Protein AF-A0A2X3H2R5-F1 (afdb_monomer_lite)

InterPro domains:
  IPR036942 TonB-dependent receptor-like, beta-barrel domain superfamily [G3DSA:2.40.170.20] (2-165)

Sequence (174 aa):
MVTQYYKSQGDDDYGLWLGKNMSAVTSGGKAYTTDGLNSDRIPGTERHLISLQYSDADFFGQNLVSQVYYRDESLTFYPFPTLTKGQVSSFSSSQQDTDQYGAKLTLNSQPLAGWDLTWGLDADHETFNANQMFFDLPQSMASGGCTTNRSTQPAATRDTVFPMSRHSCSPATI

Structure (mmCIF, N/CA/C/O backbone):
data_AF-A0A2X3H2R5-F1
#
_entry.id   AF-A0A2X3H2R5-F1
#
loop_
_atom_site.group_PDB
_atom_site.id
_atom_site.type_symbol
_atom_site.label_atom_id
_atom_site.label_alt_id
_atom_site.label_comp_id
_atom_site.label_asym_id
_atom_site.label_entity_id
_atom_site.label_seq_id
_atom_site.pdbx_PDB_ins_code
_atom_site.Cartn_x
_atom_site.Cartn_y
_atom_site.Cartn_z
_atom_site.occupancy
_atom_site.B_iso_or_equiv
_atom_site.auth_seq_id
_atom_site.auth_comp_id
_atom_site.auth_asym_id
_atom_site.auth_atom_id
_atom_site.pdbx_PDB_model_num
ATOM 1 N N . MET A 1 1 ? -18.859 -6.464 8.815 1.00 71.50 1 MET A N 1
ATOM 2 C CA . MET A 1 1 ? -17.558 -6.934 8.290 1.00 71.50 1 MET A CA 1
ATOM 3 C C . MET A 1 1 ? -17.439 -6.476 6.849 1.00 71.50 1 MET A C 1
ATOM 5 O O . MET A 1 1 ? -18.410 -6.605 6.115 1.00 71.50 1 MET A O 1
ATOM 9 N N . VAL A 1 2 ? -16.295 -5.909 6.476 1.00 83.75 2 VAL A N 1
ATOM 10 C CA . VAL A 1 2 ? -15.977 -5.459 5.118 1.00 83.75 2 VAL A CA 1
ATOM 11 C C . VAL A 1 2 ? -14.682 -6.138 4.696 1.00 83.75 2 VAL A C 1
ATOM 13 O O . VAL A 1 2 ? -13.693 -6.090 5.423 1.00 83.75 2 VAL A O 1
ATOM 16 N N . THR A 1 3 ? -14.689 -6.737 3.514 1.00 69.31 3 THR A N 1
ATOM 17 C CA . THR A 1 3 ? -13.485 -7.240 2.855 1.00 69.31 3 THR A CA 1
ATOM 18 C C . THR A 1 3 ? -13.412 -6.585 1.490 1.00 69.31 3 THR A C 1
ATOM 20 O O . THR A 1 3 ? -14.411 -6.531 0.773 1.00 69.31 3 THR A O 1
ATOM 23 N N . GLN A 1 4 ? -12.246 -6.060 1.141 1.00 81.81 4 GLN A N 1
ATOM 24 C CA . GLN A 1 4 ? -11.989 -5.459 -0.154 1.00 81.81 4 GLN A CA 1
ATOM 25 C C . GLN A 1 4 ? -10.720 -6.061 -0.745 1.00 81.81 4 GLN A C 1
ATOM 27 O O . GLN A 1 4 ? -9.672 -6.082 -0.108 1.00 81.81 4 GLN A O 1
ATOM 32 N N . TYR A 1 5 ? -10.847 -6.489 -1.995 1.00 78.94 5 TYR A N 1
ATOM 33 C CA . TYR A 1 5 ? -9.740 -6.825 -2.871 1.00 78.94 5 TYR A CA 1
ATOM 34 C C . TYR A 1 5 ? -9.692 -5.776 -3.979 1.00 78.94 5 TYR A C 1
ATOM 36 O O . TYR A 1 5 ? -10.697 -5.544 -4.656 1.00 78.94 5 TYR A O 1
ATOM 44 N N . TYR A 1 6 ? -8.557 -5.107 -4.129 1.00 73.12 6 TYR A N 1
ATOM 45 C CA . TYR A 1 6 ? -8.325 -4.130 -5.180 1.00 73.12 6 TYR A CA 1
ATOM 46 C C . TYR A 1 6 ? -7.070 -4.519 -5.951 1.00 73.12 6 TYR A C 1
ATOM 48 O O . TYR A 1 6 ? -5.981 -4.586 -5.392 1.00 73.12 6 TYR A O 1
ATOM 56 N N . LYS A 1 7 ? -7.233 -4.751 -7.251 1.00 73.56 7 LYS A N 1
ATOM 57 C CA . LYS A 1 7 ? -6.146 -5.059 -8.172 1.00 73.56 7 LYS A CA 1
ATOM 58 C C . LYS A 1 7 ? -6.237 -4.099 -9.350 1.00 73.56 7 LYS A C 1
ATOM 60 O O . LYS A 1 7 ? -7.189 -4.146 -10.121 1.00 73.56 7 LYS A O 1
ATOM 65 N N . SER A 1 8 ? -5.254 -3.216 -9.453 1.00 66.06 8 SER A N 1
ATOM 66 C CA . SER A 1 8 ? -5.081 -2.267 -10.549 1.00 66.06 8 SER A CA 1
ATOM 67 C C . SER A 1 8 ? -3.727 -2.529 -11.184 1.00 66.06 8 SER A C 1
ATOM 69 O O . SER A 1 8 ? -2.735 -1.886 -10.849 1.00 66.06 8 SER A O 1
ATOM 71 N N . GLN A 1 9 ? -3.690 -3.515 -12.068 1.00 59.97 9 GLN A N 1
ATOM 72 C CA . GLN A 1 9 ? -2.515 -3.891 -12.849 1.00 59.97 9 GLN A CA 1
ATOM 73 C C . GLN A 1 9 ? -2.796 -3.466 -14.293 1.00 59.97 9 GLN A C 1
ATOM 75 O O . GLN A 1 9 ? -3.948 -3.539 -14.731 1.00 59.97 9 GLN A O 1
ATOM 80 N N . GLY A 1 10 ? -1.788 -2.948 -15.001 1.00 55.28 10 GLY A N 1
ATOM 81 C CA . GLY A 1 10 ? -1.906 -2.848 -16.457 1.00 55.28 10 GLY A CA 1
ATOM 82 C C . GLY A 1 10 ? -2.130 -4.256 -16.998 1.00 55.28 10 GLY A C 1
ATOM 83 O O . GLY A 1 10 ? -1.538 -5.184 -16.462 1.00 55.28 10 GLY A O 1
ATOM 84 N N . ASP A 1 11 ? -3.017 -4.419 -17.977 1.00 56.53 11 ASP A N 1
ATOM 85 C CA . ASP A 1 11 ? -3.211 -5.708 -18.642 1.00 56.53 11 ASP A CA 1
ATOM 86 C C . ASP A 1 11 ? -1.824 -6.226 -19.065 1.00 56.53 11 ASP A C 1
ATOM 88 O O . ASP A 1 11 ? -1.074 -5.471 -19.693 1.00 56.53 11 ASP A O 1
ATOM 92 N N . ASP A 1 12 ? -1.443 -7.432 -18.619 1.00 54.06 12 ASP A N 1
ATOM 93 C CA . ASP A 1 12 ? -0.072 -7.984 -18.707 1.00 54.06 12 ASP A CA 1
ATOM 94 C C . ASP A 1 12 ? 0.448 -8.007 -20.160 1.00 54.06 12 ASP A C 1
ATOM 96 O O . ASP A 1 12 ? 1.643 -8.141 -20.413 1.00 54.06 12 ASP A O 1
ATOM 100 N N . ASP A 1 13 ? -0.463 -7.808 -21.109 1.00 58.19 13 ASP A N 1
ATOM 101 C CA . ASP A 1 13 ? -0.242 -7.713 -22.536 1.00 58.19 13 ASP A CA 1
ATOM 102 C C . ASP A 1 13 ? 0.300 -6.352 -23.005 1.00 58.19 13 ASP A C 1
ATOM 104 O O . ASP A 1 13 ? 0.871 -6.306 -24.089 1.00 58.19 13 ASP A O 1
ATOM 108 N N . TYR A 1 14 ? 0.200 -5.250 -22.245 1.00 62.09 14 TYR A N 1
ATOM 109 C CA . TYR A 1 14 ? 0.520 -3.895 -22.735 1.00 62.09 14 TYR A CA 1
ATOM 110 C C . TYR A 1 14 ? 1.671 -3.209 -21.978 1.00 62.09 14 TYR A C 1
ATOM 112 O O . TYR A 1 14 ? 1.582 -2.844 -20.804 1.00 62.09 14 TYR A O 1
ATOM 120 N N . GLY A 1 15 ? 2.761 -2.952 -22.703 1.00 63.16 15 GLY A N 1
ATOM 121 C CA . GLY A 1 15 ? 3.999 -2.346 -22.215 1.00 63.16 15 GLY A CA 1
ATOM 122 C C . GLY A 1 15 ? 4.237 -0.933 -22.743 1.00 63.16 15 GLY A C 1
ATOM 123 O O . GLY A 1 15 ? 3.921 -0.629 -23.892 1.00 63.16 15 GLY A O 1
ATOM 124 N N . LEU A 1 16 ? 4.863 -0.057 -21.953 1.00 71.75 16 LEU A N 1
ATOM 125 C CA . LEU A 1 16 ? 5.391 1.214 -22.460 1.00 71.75 16 LEU A CA 1
ATOM 126 C C . LEU A 1 16 ? 6.663 0.966 -23.285 1.00 71.75 16 LEU A C 1
ATOM 128 O O . LEU A 1 16 ? 7.716 0.647 -22.733 1.00 71.75 16 LEU A O 1
ATOM 132 N N . TRP A 1 17 ? 6.590 1.173 -24.599 1.00 73.44 17 TRP A N 1
ATOM 133 C CA . TRP A 1 17 ? 7.750 1.112 -25.485 1.00 73.44 17 TRP A CA 1
ATOM 134 C C . TRP A 1 17 ? 8.451 2.467 -25.541 1.00 73.44 17 TRP A C 1
ATOM 136 O O . TRP A 1 17 ? 7.869 3.473 -25.949 1.00 73.44 17 TRP A O 1
ATOM 146 N N . LEU A 1 18 ? 9.728 2.497 -25.161 1.00 74.06 18 LEU A N 1
ATOM 147 C CA . LEU A 1 18 ? 10.565 3.706 -25.103 1.00 74.06 18 LEU A CA 1
ATOM 148 C C . LEU A 1 18 ? 11.470 3.875 -26.332 1.00 74.06 18 LEU A C 1
ATOM 150 O O . LEU A 1 18 ? 12.356 4.735 -26.373 1.00 74.06 18 LEU A O 1
ATOM 154 N N . GLY A 1 19 ? 11.267 3.056 -27.356 1.00 67.25 19 GLY A N 1
ATOM 155 C CA . GLY A 1 19 ? 12.103 3.055 -28.542 1.00 67.25 19 GLY A CA 1
ATOM 156 C C . GLY A 1 19 ? 13.350 2.200 -28.418 1.00 67.25 19 GLY A C 1
ATOM 157 O O . GLY A 1 19 ? 13.885 1.992 -27.331 1.00 67.25 19 GLY A O 1
ATOM 158 N N . LYS A 1 20 ? 13.850 1.725 -29.562 1.00 72.31 20 LYS A N 1
ATOM 159 C CA . LYS A 1 20 ? 15.131 1.011 -29.628 1.00 72.31 20 LYS A CA 1
ATOM 160 C C . LYS A 1 20 ? 16.229 1.874 -29.000 1.00 72.31 20 LYS A C 1
ATOM 162 O O . LYS A 1 20 ? 16.311 3.068 -29.289 1.00 72.31 20 LYS A O 1
ATOM 167 N N . ASN A 1 21 ? 17.049 1.280 -28.135 1.00 71.06 21 ASN A N 1
ATOM 168 C CA . ASN A 1 21 ? 18.058 1.985 -27.333 1.00 71.06 21 ASN A CA 1
ATOM 169 C C . ASN A 1 21 ? 17.484 3.119 -26.461 1.00 71.06 21 ASN A C 1
ATOM 171 O O . ASN A 1 21 ? 18.186 4.085 -26.165 1.00 71.06 21 ASN A O 1
ATOM 175 N N . MET A 1 22 ? 16.210 3.020 -26.064 1.00 74.19 22 MET A N 1
ATOM 176 C CA . MET A 1 22 ? 15.516 4.015 -25.238 1.00 74.19 22 MET A CA 1
ATOM 177 C C . MET A 1 22 ? 15.502 5.413 -25.881 1.00 74.19 22 MET A C 1
ATOM 179 O O . MET A 1 22 ? 15.598 6.432 -25.196 1.00 74.19 22 MET A O 1
ATOM 183 N N . SER A 1 23 ? 15.408 5.472 -27.214 1.00 74.19 23 SER A N 1
ATOM 184 C CA . SER A 1 23 ? 15.462 6.722 -27.988 1.00 74.19 23 SER A CA 1
ATOM 185 C C . SER A 1 23 ? 14.462 7.793 -27.529 1.00 74.19 23 SER A C 1
ATOM 187 O O . SER A 1 23 ? 14.720 8.982 -27.712 1.00 74.19 23 SER A O 1
ATOM 189 N N . ALA A 1 24 ? 13.346 7.405 -26.898 1.00 72.81 24 ALA A N 1
ATOM 190 C CA . ALA A 1 24 ? 12.355 8.338 -26.366 1.00 72.81 24 ALA A CA 1
ATOM 191 C C . ALA A 1 24 ? 12.878 9.198 -25.208 1.00 72.81 24 ALA A C 1
ATOM 193 O O . ALA A 1 24 ? 12.416 10.320 -25.029 1.00 72.81 24 ALA A O 1
ATOM 194 N N . VAL A 1 25 ? 13.868 8.711 -24.456 1.00 71.62 25 VAL A N 1
ATOM 195 C CA . VAL A 1 25 ? 14.469 9.441 -23.327 1.00 71.62 25 VAL A CA 1
ATOM 196 C C . VAL A 1 25 ? 15.885 9.951 -23.617 1.00 71.62 25 VAL A C 1
ATOM 198 O O . VAL A 1 25 ? 16.404 10.754 -22.848 1.00 71.62 25 VAL A O 1
ATOM 201 N N . THR A 1 26 ? 16.517 9.512 -24.712 1.00 73.06 26 THR A N 1
ATOM 202 C CA . THR A 1 26 ? 17.899 9.892 -25.069 1.00 73.06 26 THR A CA 1
ATOM 203 C C . THR A 1 26 ? 18.022 10.757 -26.323 1.00 73.06 26 THR A C 1
ATOM 205 O O . THR A 1 26 ? 18.976 11.524 -26.428 1.00 73.06 26 THR A O 1
ATOM 208 N N . SER A 1 27 ? 17.098 10.660 -27.286 1.00 70.69 27 SER A N 1
ATOM 209 C CA . SER A 1 27 ? 17.273 11.286 -28.607 1.00 70.69 27 SER A CA 1
ATOM 210 C C . SER A 1 27 ? 15.969 11.749 -29.274 1.00 70.69 27 SER A C 1
ATOM 212 O O . SER A 1 27 ? 15.903 11.827 -30.500 1.00 70.69 27 SER A O 1
ATOM 214 N N . GLY A 1 28 ? 14.920 12.035 -28.494 1.00 68.06 28 GLY A N 1
ATOM 215 C CA . GLY A 1 28 ? 13.657 12.596 -29.002 1.00 68.06 28 GLY A CA 1
ATOM 216 C C . GLY A 1 28 ? 12.747 11.610 -29.749 1.00 68.06 28 GLY A C 1
ATOM 217 O O . GLY A 1 28 ? 11.886 12.034 -30.520 1.00 68.06 28 GLY A O 1
ATOM 218 N N . GLY A 1 29 ? 12.931 10.302 -29.549 1.00 70.62 29 GLY A N 1
ATOM 219 C CA . GLY A 1 29 ? 12.005 9.274 -30.031 1.00 70.62 29 GLY A CA 1
ATOM 220 C C . GLY A 1 29 ? 10.612 9.391 -29.395 1.00 70.62 29 GLY A C 1
ATOM 221 O O . GLY A 1 29 ? 10.412 10.103 -28.413 1.00 70.62 29 GLY A O 1
ATOM 222 N N . LYS A 1 30 ? 9.622 8.683 -29.945 1.00 71.94 30 LYS A N 1
ATOM 223 C CA . LYS A 1 30 ? 8.264 8.654 -29.380 1.00 71.94 30 LYS A CA 1
ATOM 224 C C . LYS A 1 30 ? 8.094 7.442 -28.471 1.00 71.94 30 LYS A C 1
ATOM 226 O O . LYS A 1 30 ? 8.400 6.330 -28.893 1.00 71.94 30 LYS A O 1
ATOM 231 N N . ALA A 1 31 ? 7.580 7.672 -27.266 1.00 72.81 31 ALA A N 1
ATOM 232 C CA . ALA A 1 31 ? 7.088 6.611 -26.398 1.00 72.81 31 ALA A CA 1
ATOM 233 C C . ALA A 1 31 ? 5.615 6.328 -26.713 1.00 72.81 31 ALA A C 1
ATOM 235 O O . ALA A 1 31 ? 4.842 7.263 -26.932 1.00 72.81 31 ALA A O 1
ATOM 236 N N . TYR A 1 32 ? 5.232 5.057 -26.749 1.00 71.69 32 TYR A N 1
ATOM 237 C CA . TYR A 1 32 ? 3.840 4.640 -26.917 1.00 71.69 32 TYR A CA 1
ATOM 238 C C . TYR A 1 32 ? 3.611 3.280 -26.264 1.00 71.69 32 TYR A C 1
ATOM 240 O O . TYR A 1 32 ? 4.544 2.501 -26.081 1.00 71.69 32 TYR A O 1
ATOM 248 N N . THR A 1 33 ? 2.365 3.007 -25.894 1.00 68.12 33 THR A N 1
ATOM 249 C CA . THR A 1 33 ? 1.959 1.699 -25.381 1.00 68.12 33 THR A CA 1
ATOM 250 C C . THR A 1 33 ? 1.908 0.703 -26.535 1.00 68.12 33 THR A C 1
ATOM 252 O O . THR A 1 33 ? 1.340 1.013 -27.582 1.00 68.12 33 THR A O 1
ATOM 255 N N . THR A 1 34 ? 2.511 -0.467 -26.357 1.00 67.75 34 THR A N 1
ATOM 256 C CA . THR A 1 34 ? 2.501 -1.561 -27.331 1.00 67.75 34 THR A CA 1
ATOM 257 C C . THR A 1 34 ? 2.169 -2.873 -26.647 1.00 67.75 34 THR A C 1
ATOM 259 O O . THR A 1 34 ? 2.529 -3.087 -25.491 1.00 67.75 34 THR A O 1
ATOM 262 N N . ASP A 1 35 ? 1.545 -3.763 -27.400 1.00 64.31 35 ASP A N 1
ATOM 263 C CA . ASP A 1 35 ? 1.278 -5.136 -27.002 1.00 64.31 35 ASP A CA 1
ATOM 264 C C . ASP A 1 35 ? 2.614 -5.910 -26.880 1.00 64.31 35 ASP A C 1
ATOM 266 O O . ASP A 1 35 ? 3.577 -5.614 -27.599 1.00 64.31 35 ASP A O 1
ATOM 270 N N . GLY A 1 36 ? 2.682 -6.908 -25.995 1.00 60.06 36 GLY A N 1
ATOM 271 C CA . GLY A 1 36 ? 3.829 -7.801 -25.798 1.00 60.06 36 GLY A CA 1
ATOM 272 C C . GLY A 1 36 ? 4.773 -7.440 -24.646 1.00 60.06 36 GLY A C 1
ATOM 273 O O . GLY A 1 36 ? 5.984 -7.646 -24.777 1.00 60.06 36 GLY A O 1
ATOM 274 N N . LEU A 1 37 ? 4.267 -6.905 -23.528 1.00 63.09 37 LEU A N 1
ATOM 275 C CA . LEU A 1 37 ? 5.079 -6.772 -22.313 1.00 63.09 37 LEU A CA 1
ATOM 276 C C . LEU A 1 37 ? 5.445 -8.165 -21.771 1.00 63.09 37 LEU A C 1
ATOM 278 O O . LEU A 1 37 ? 4.585 -8.983 -21.480 1.00 63.09 37 LEU A O 1
ATOM 282 N N . ASN A 1 38 ? 6.739 -8.435 -21.614 1.00 63.94 38 ASN A N 1
ATOM 283 C CA . ASN A 1 38 ? 7.242 -9.626 -20.936 1.00 63.94 38 ASN A CA 1
ATOM 284 C C . ASN A 1 38 ? 8.248 -9.181 -19.873 1.00 63.94 38 ASN A C 1
ATOM 286 O O . ASN A 1 38 ? 9.414 -8.905 -20.172 1.00 63.94 38 ASN A O 1
ATOM 290 N N . SER A 1 39 ? 7.763 -9.033 -18.642 1.00 61.34 39 SER A N 1
ATOM 291 C CA . SER A 1 39 ? 8.525 -8.478 -17.529 1.00 61.34 39 SER A CA 1
ATOM 292 C C . SER A 1 39 ? 8.432 -9.363 -16.296 1.00 61.34 39 SER A C 1
ATOM 294 O O . SER A 1 39 ? 7.335 -9.717 -15.873 1.00 61.34 39 SER A O 1
ATOM 296 N N . ASP A 1 40 ? 9.572 -9.592 -15.638 1.00 64.12 40 ASP A N 1
ATOM 297 C CA . ASP A 1 40 ? 9.633 -10.212 -14.304 1.00 64.12 40 ASP A CA 1
ATOM 298 C C . ASP A 1 40 ? 8.905 -9.388 -13.220 1.00 64.12 40 ASP A C 1
ATOM 300 O O . ASP A 1 40 ? 8.698 -9.858 -12.099 1.00 64.12 40 ASP A O 1
ATOM 304 N N . ARG A 1 41 ? 8.555 -8.130 -13.518 1.00 66.25 41 ARG A N 1
ATOM 305 C CA . ARG A 1 41 ? 7.852 -7.223 -12.609 1.00 66.25 41 ARG A CA 1
ATOM 306 C C . ARG A 1 41 ? 6.834 -6.382 -13.375 1.00 66.25 41 ARG A C 1
ATOM 308 O O . ARG A 1 41 ? 7.205 -5.489 -14.143 1.00 66.25 41 ARG A O 1
ATOM 315 N N . ILE A 1 42 ? 5.557 -6.668 -13.140 1.00 72.06 42 ILE A N 1
ATOM 316 C CA . ILE A 1 42 ? 4.441 -5.998 -13.805 1.00 72.06 42 ILE A CA 1
ATOM 317 C C . ILE A 1 42 ? 3.991 -4.794 -12.967 1.0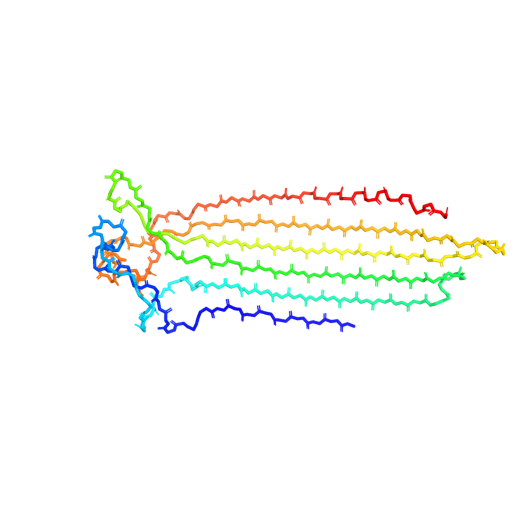0 72.06 42 ILE A C 1
ATOM 319 O O . ILE A 1 42 ? 3.722 -4.945 -11.774 1.00 72.06 42 ILE A O 1
ATOM 323 N N . PRO A 1 43 ? 3.933 -3.587 -13.551 1.00 72.50 43 PRO A N 1
ATOM 324 C CA . PRO A 1 43 ? 3.499 -2.391 -12.842 1.00 72.50 43 PRO A CA 1
ATOM 325 C C . PRO A 1 43 ? 2.027 -2.465 -12.443 1.00 72.50 43 PRO A C 1
ATOM 327 O O . PRO A 1 43 ? 1.158 -2.811 -13.244 1.00 72.50 43 PRO A O 1
ATOM 330 N N . GLY A 1 44 ? 1.735 -2.076 -11.209 1.00 77.62 44 GLY A N 1
ATOM 331 C CA . GLY A 1 44 ? 0.382 -2.121 -10.687 1.00 77.62 44 GLY A CA 1
ATOM 332 C C . GLY A 1 44 ? 0.315 -1.930 -9.183 1.00 77.62 44 GLY A C 1
ATOM 333 O O . GLY A 1 44 ? 1.327 -1.949 -8.482 1.00 77.62 44 GLY A O 1
ATOM 334 N N . THR A 1 45 ? -0.904 -1.746 -8.701 1.00 81.88 45 THR A N 1
ATOM 335 C CA . THR A 1 45 ? -1.236 -1.707 -7.281 1.00 81.88 45 THR A CA 1
ATOM 336 C C . THR A 1 45 ? -2.110 -2.903 -6.959 1.00 81.88 45 THR A C 1
ATOM 338 O O . THR A 1 45 ? -3.155 -3.102 -7.584 1.00 81.88 45 THR A O 1
ATOM 341 N N . GLU A 1 46 ? -1.710 -3.676 -5.966 1.00 83.81 46 GLU A N 1
ATOM 342 C CA . GLU A 1 46 ? -2.541 -4.704 -5.360 1.00 83.81 46 GLU A CA 1
ATOM 343 C C . GLU A 1 46 ? -2.751 -4.355 -3.895 1.00 83.81 46 GLU A C 1
ATOM 345 O O . GLU A 1 46 ? -1.811 -3.977 -3.206 1.00 83.81 46 GLU A O 1
ATOM 350 N N . ARG A 1 47 ? -3.998 -4.419 -3.438 1.00 88.31 47 ARG A N 1
ATOM 351 C CA . ARG A 1 47 ? -4.372 -4.056 -2.081 1.00 88.31 47 ARG A CA 1
ATOM 352 C C . ARG A 1 47 ? -5.444 -4.985 -1.556 1.00 88.31 47 ARG A C 1
ATOM 354 O O . ARG A 1 47 ? -6.509 -5.121 -2.167 1.00 88.31 47 ARG A O 1
ATOM 361 N N . HIS A 1 48 ? -5.207 -5.525 -0.373 1.00 87.50 48 HIS A N 1
ATOM 362 C CA . HIS A 1 48 ? -6.186 -6.292 0.375 1.00 87.50 48 HIS A CA 1
ATOM 363 C C . HIS A 1 48 ? -6.522 -5.532 1.653 1.00 87.50 48 HIS A C 1
ATOM 365 O O . HIS A 1 48 ? -5.656 -4.999 2.338 1.00 87.50 48 HIS A O 1
ATOM 371 N N . LEU A 1 49 ? -7.809 -5.425 1.960 1.00 88.88 49 LEU A N 1
ATOM 372 C CA . LEU A 1 49 ? -8.299 -4.755 3.158 1.00 88.88 49 LEU A CA 1
ATOM 373 C C . LEU A 1 49 ? -9.344 -5.639 3.822 1.00 88.88 49 LEU A C 1
ATOM 375 O O . LEU A 1 49 ? -10.348 -6.018 3.216 1.00 88.88 49 LEU A O 1
ATOM 379 N N . ILE A 1 50 ? -9.145 -5.897 5.105 1.00 89.94 50 ILE A N 1
ATOM 380 C CA . ILE A 1 50 ? -10.105 -6.565 5.972 1.00 89.94 50 ILE A CA 1
ATOM 381 C C . ILE A 1 50 ? -10.436 -5.595 7.096 1.00 89.94 50 ILE A C 1
ATOM 383 O O . ILE A 1 50 ? -9.552 -5.123 7.803 1.00 89.94 50 ILE A O 1
ATOM 387 N N . SER A 1 51 ? -11.719 -5.295 7.281 1.00 91.38 51 SER A N 1
ATOM 388 C CA . SER A 1 51 ? -12.188 -4.497 8.408 1.00 91.38 51 SER A CA 1
ATOM 389 C C . SER A 1 51 ? -13.369 -5.162 9.098 1.00 91.38 51 SER A C 1
ATOM 391 O O . SER A 1 51 ? -14.382 -5.523 8.489 1.00 91.38 51 SER A O 1
ATOM 393 N N . LEU A 1 52 ? -13.248 -5.292 10.411 1.00 93.06 52 LEU A N 1
ATOM 394 C CA . LEU A 1 52 ? -14.308 -5.754 11.284 1.00 93.06 52 LEU A CA 1
ATOM 395 C C . LEU A 1 52 ? -14.736 -4.590 12.169 1.00 93.06 52 LEU A C 1
ATOM 397 O O . LEU A 1 52 ? -13.907 -3.902 12.753 1.00 93.06 52 LEU A O 1
ATOM 401 N N . GLN A 1 53 ? -16.042 -4.375 12.248 1.00 93.75 53 GLN A N 1
ATOM 402 C CA . GLN A 1 53 ? -16.648 -3.384 13.122 1.00 93.75 53 GLN A CA 1
ATOM 403 C C . GLN A 1 53 ? -17.660 -4.098 14.004 1.00 93.75 53 GLN A C 1
ATOM 405 O O . GLN A 1 53 ? -18.413 -4.945 13.511 1.00 93.75 53 GLN A O 1
ATOM 410 N N . TYR A 1 54 ? -17.650 -3.756 15.282 1.00 92.00 54 TYR A N 1
ATOM 411 C CA . TYR A 1 54 ? -18.585 -4.222 16.287 1.00 92.00 54 TYR A CA 1
ATOM 412 C C . TYR A 1 54 ? -19.173 -3.009 17.001 1.00 92.00 54 TYR A C 1
ATOM 414 O O . TYR A 1 54 ? -18.474 -2.034 17.275 1.00 92.00 54 TYR A O 1
ATOM 422 N N . SER A 1 55 ? -20.464 -3.066 17.291 1.00 93.69 55 SER A N 1
ATOM 423 C CA . SER A 1 55 ? -21.157 -2.020 18.029 1.00 93.69 55 SER A CA 1
ATOM 424 C C . SER A 1 55 ? -22.102 -2.648 19.032 1.00 93.69 55 SER A C 1
ATOM 426 O O . SER A 1 55 ? -22.822 -3.586 18.689 1.00 93.69 55 SER A O 1
ATOM 428 N N . ASP A 1 56 ? -22.130 -2.088 20.229 1.00 93.12 56 ASP A N 1
ATOM 429 C CA . ASP A 1 56 ? -22.988 -2.508 21.324 1.00 93.12 56 ASP A CA 1
ATOM 430 C C . ASP A 1 56 ? -23.581 -1.265 21.985 1.00 93.12 56 ASP A C 1
ATOM 432 O O . ASP A 1 56 ? -22.850 -0.351 22.356 1.00 93.12 56 ASP A O 1
ATOM 436 N N . ALA A 1 57 ? -24.906 -1.203 22.073 1.00 91.75 57 ALA A N 1
ATOM 437 C CA . ALA A 1 57 ? -25.617 -0.037 22.591 1.00 91.75 57 ALA A CA 1
ATOM 438 C C . ALA A 1 57 ? -25.795 -0.060 24.122 1.00 91.75 57 ALA A C 1
ATOM 440 O O . ALA A 1 57 ? -26.277 0.914 24.690 1.00 91.75 57 ALA A O 1
ATOM 441 N N . ASP A 1 58 ? -25.441 -1.162 24.792 1.00 90.12 58 ASP A N 1
ATOM 442 C CA . ASP A 1 58 ? -25.571 -1.300 26.249 1.00 90.12 58 ASP A CA 1
ATOM 443 C C . ASP A 1 58 ? -24.336 -1.979 26.864 1.00 90.12 58 ASP A C 1
ATOM 445 O O . ASP A 1 58 ? -24.397 -2.841 27.746 1.00 90.12 58 ASP A O 1
ATOM 449 N N . PHE A 1 59 ? -23.160 -1.577 26.390 1.00 88.75 59 PHE A N 1
ATOM 450 C CA . PHE A 1 59 ? -21.891 -2.035 26.930 1.00 88.75 59 PHE A CA 1
ATOM 451 C C . PHE A 1 59 ? -21.609 -1.325 28.257 1.00 88.75 59 PHE A C 1
ATOM 453 O O . PHE A 1 59 ? -21.095 -0.207 28.290 1.00 88.75 59 PHE A O 1
ATOM 460 N N . PHE A 1 60 ? -21.967 -1.971 29.369 1.00 87.81 60 PHE A N 1
ATOM 461 C CA . PHE A 1 60 ? -21.865 -1.401 30.722 1.00 87.81 60 PHE A CA 1
ATOM 462 C C . PHE A 1 60 ? -22.602 -0.053 30.870 1.00 87.81 60 PHE A C 1
ATOM 464 O O . PHE A 1 60 ? -22.100 0.864 31.525 1.00 87.81 60 PHE A O 1
ATOM 471 N N . GLY A 1 61 ? -23.786 0.076 30.255 1.00 86.00 61 GLY A N 1
ATOM 472 C CA . GLY A 1 61 ? -24.574 1.315 30.259 1.00 86.00 61 GLY A CA 1
ATOM 473 C C . GLY A 1 61 ? -24.020 2.414 29.345 1.00 86.00 61 GLY A C 1
ATOM 474 O O . GLY A 1 61 ? -24.307 3.593 29.555 1.00 86.00 61 GLY A O 1
ATOM 475 N N . GLN A 1 62 ? -23.181 2.050 28.372 1.00 90.94 62 GLN A N 1
ATOM 476 C CA . GLN A 1 62 ? -22.563 2.950 27.398 1.00 90.94 62 GLN A CA 1
ATOM 477 C C . GLN A 1 62 ? -22.680 2.366 25.987 1.00 90.94 62 GLN A C 1
ATOM 479 O O . GLN A 1 62 ? -22.747 1.154 25.796 1.00 90.94 62 GLN A O 1
ATOM 484 N N . ASN A 1 63 ? -22.629 3.235 24.984 1.00 93.00 63 ASN A N 1
ATOM 485 C CA . ASN A 1 63 ? -22.539 2.845 23.586 1.00 93.00 63 ASN A CA 1
ATOM 486 C C . ASN A 1 63 ? -21.075 2.574 23.226 1.00 93.00 63 ASN A C 1
ATOM 488 O O . ASN A 1 63 ? -20.260 3.496 23.196 1.00 93.00 63 ASN A O 1
ATOM 492 N N . LEU A 1 64 ? -20.740 1.327 22.921 1.00 93.69 64 LEU A N 1
ATOM 493 C CA . LEU A 1 64 ? -19.439 0.911 22.415 1.00 93.69 64 LEU A CA 1
ATOM 494 C C . LEU A 1 64 ? -19.476 0.784 20.892 1.00 93.69 64 LEU A C 1
ATOM 496 O O . LEU A 1 64 ? -20.331 0.108 20.328 1.00 93.69 64 LEU A O 1
ATOM 500 N N . VAL A 1 65 ? -18.474 1.351 20.229 1.00 95.38 65 VAL A N 1
ATOM 501 C CA . VAL A 1 65 ? -18.129 1.061 18.837 1.00 95.38 65 VAL A CA 1
ATOM 502 C C . VAL A 1 65 ? -16.653 0.702 18.784 1.00 95.38 65 VAL A C 1
ATOM 504 O O . VAL A 1 65 ? -15.799 1.489 19.191 1.00 95.38 65 VAL A O 1
ATOM 507 N N . SER A 1 66 ? -16.333 -0.481 18.276 1.00 94.06 66 SER A N 1
ATOM 508 C CA . SER A 1 66 ? -14.961 -0.898 18.017 1.00 94.06 66 SER A CA 1
ATOM 509 C C . SER A 1 66 ? -14.774 -1.274 16.554 1.00 94.06 66 SER A C 1
ATOM 511 O O . SER A 1 66 ? -15.658 -1.823 15.895 1.00 94.06 66 SER A O 1
ATOM 513 N N . GLN A 1 67 ? -13.603 -0.950 16.028 1.00 94.19 67 GLN A N 1
ATOM 514 C CA . GLN A 1 67 ? -13.190 -1.271 14.678 1.00 94.19 67 GLN A CA 1
ATOM 515 C C . GLN A 1 67 ? -11.782 -1.832 14.729 1.00 94.19 67 GLN A C 1
ATOM 517 O O . GLN A 1 67 ? -10.896 -1.239 15.328 1.00 94.19 67 GLN A O 1
ATOM 522 N N . VAL A 1 68 ? -11.561 -2.940 14.042 1.00 93.94 68 VAL A N 1
ATOM 523 C CA . VAL A 1 68 ? -10.222 -3.425 13.729 1.00 93.94 68 VAL A CA 1
ATOM 524 C C . VAL A 1 68 ? -10.076 -3.500 12.221 1.00 93.94 68 VAL A C 1
ATOM 526 O O . VAL A 1 68 ? -11.045 -3.760 11.494 1.00 93.94 68 VAL A O 1
ATOM 529 N N . TYR A 1 69 ? -8.878 -3.221 11.732 1.00 92.69 69 TYR A N 1
ATOM 530 C CA . TYR A 1 69 ? -8.578 -3.297 10.316 1.00 92.69 69 TYR A CA 1
ATOM 531 C C . TYR A 1 69 ? -7.166 -3.821 10.082 1.00 92.69 69 TYR A C 1
ATOM 533 O O . TYR A 1 69 ? -6.253 -3.588 10.872 1.00 92.69 69 TYR A O 1
ATOM 541 N N . TYR A 1 70 ? -7.018 -4.533 8.974 1.00 91.56 70 TYR A N 1
ATOM 542 C CA . TYR A 1 70 ? -5.755 -4.974 8.409 1.00 91.56 70 TYR A CA 1
ATOM 543 C C . TYR A 1 70 ? -5.768 -4.624 6.925 1.00 91.56 70 TYR A C 1
ATOM 545 O O . TYR A 1 70 ? -6.768 -4.865 6.243 1.00 91.56 70 TYR A O 1
ATOM 553 N N . ARG A 1 71 ? -4.683 -4.031 6.444 1.00 91.81 71 ARG A N 1
ATOM 554 C CA . ARG A 1 71 ? -4.480 -3.651 5.055 1.00 91.81 71 ARG A CA 1
ATOM 555 C C . ARG A 1 71 ? -3.069 -4.027 4.644 1.00 91.81 71 ARG A C 1
ATOM 557 O O . ARG A 1 71 ? -2.124 -3.562 5.271 1.00 91.81 71 ARG A O 1
ATOM 564 N N . ASP A 1 72 ? -2.946 -4.760 3.557 1.00 91.12 72 ASP A N 1
ATOM 565 C CA . ASP A 1 72 ? -1.690 -4.912 2.835 1.00 91.12 72 ASP A CA 1
ATOM 566 C C . ASP A 1 72 ? -1.821 -4.246 1.462 1.00 91.12 72 ASP A C 1
ATOM 568 O O . ASP A 1 72 ? -2.896 -4.226 0.850 1.00 91.12 72 ASP A O 1
ATOM 572 N N . GLU A 1 73 ? -0.752 -3.594 1.022 1.00 86.81 73 GLU A N 1
ATOM 573 C CA . GLU A 1 73 ? -0.695 -2.907 -0.261 1.00 86.81 73 GLU A CA 1
ATOM 574 C C . GLU A 1 73 ? 0.688 -3.090 -0.888 1.00 86.81 73 GLU A C 1
ATOM 576 O O . GLU A 1 73 ? 1.694 -2.698 -0.301 1.00 86.81 73 GLU A O 1
ATOM 581 N N . SER A 1 74 ? 0.733 -3.652 -2.097 1.00 85.81 74 SER A N 1
ATOM 582 C CA . SER A 1 74 ? 1.931 -3.724 -2.931 1.00 85.81 74 SER A CA 1
ATOM 583 C C . SER A 1 74 ? 1.785 -2.785 -4.121 1.00 85.81 74 SER A C 1
ATOM 585 O O . SER A 1 74 ? 0.870 -2.909 -4.941 1.00 85.81 74 SER A O 1
ATOM 587 N N . LEU A 1 75 ? 2.704 -1.832 -4.223 1.00 83.69 75 LEU A N 1
ATOM 588 C CA . LEU A 1 75 ? 2.764 -0.834 -5.277 1.00 83.69 75 LEU A CA 1
ATOM 589 C C . LEU A 1 75 ? 4.032 -1.032 -6.103 1.00 83.69 75 LEU A C 1
ATOM 591 O O . LEU A 1 75 ? 5.141 -0.722 -5.670 1.00 83.69 75 LEU A O 1
ATOM 595 N N . THR A 1 76 ? 3.858 -1.508 -7.329 1.00 83.56 76 THR A N 1
ATOM 596 C CA . THR A 1 76 ? 4.938 -1.724 -8.288 1.00 83.56 76 THR A CA 1
ATOM 597 C C . THR A 1 76 ? 4.936 -0.627 -9.344 1.00 83.56 76 THR A C 1
ATOM 599 O O . THR A 1 76 ? 3.965 -0.452 -10.080 1.00 83.56 76 THR A O 1
ATOM 602 N N . PHE A 1 77 ? 6.043 0.105 -9.450 1.00 81.06 77 PHE A N 1
ATOM 603 C CA . PHE A 1 77 ? 6.195 1.196 -10.409 1.00 81.06 77 PHE A CA 1
ATOM 604 C C . PHE A 1 77 ? 6.642 0.698 -11.781 1.00 81.06 77 PHE A C 1
ATOM 606 O O . PHE A 1 77 ? 7.352 -0.303 -11.909 1.00 81.06 77 PHE A O 1
ATOM 613 N N . TYR A 1 78 ? 6.283 1.457 -12.816 1.00 77.38 78 TYR A N 1
ATOM 614 C CA . TYR A 1 78 ? 6.765 1.201 -14.169 1.00 77.38 78 TYR A CA 1
ATOM 615 C C . TYR A 1 78 ? 8.299 1.241 -14.218 1.00 77.38 78 TYR A C 1
ATOM 617 O O . TYR A 1 78 ? 8.893 2.157 -13.637 1.00 77.38 78 TYR A O 1
ATOM 625 N N . PRO A 1 79 ? 8.963 0.271 -14.874 1.00 79.50 79 PRO A N 1
ATOM 626 C CA . PRO A 1 79 ? 10.405 0.317 -15.025 1.00 79.50 79 PRO A CA 1
ATOM 627 C C . PRO A 1 79 ? 10.819 1.541 -15.844 1.00 79.50 79 PRO A C 1
ATOM 629 O O . PRO A 1 79 ? 10.207 1.863 -16.864 1.00 79.50 79 PRO A O 1
ATOM 632 N N . PHE A 1 80 ? 11.864 2.231 -15.390 1.00 77.50 80 PHE A N 1
ATOM 633 C CA . PHE A 1 80 ? 12.328 3.468 -16.007 1.00 77.50 80 PHE A CA 1
ATOM 634 C C . PHE A 1 80 ? 13.859 3.481 -16.161 1.00 77.50 80 PHE A C 1
ATOM 636 O O . PHE A 1 80 ? 14.574 2.948 -15.301 1.00 77.50 80 PHE A O 1
ATOM 643 N N . PRO A 1 81 ? 14.390 4.072 -17.250 1.00 79.19 81 PRO A N 1
ATOM 644 C CA . PRO A 1 81 ? 15.827 4.188 -17.452 1.00 79.19 81 PRO A CA 1
ATOM 645 C C . PRO A 1 81 ? 16.430 5.288 -16.573 1.00 79.19 81 PRO A C 1
ATOM 647 O O . PRO A 1 81 ? 15.938 6.415 -16.530 1.00 79.19 81 PRO A O 1
ATOM 650 N N . THR A 1 82 ? 17.556 4.990 -15.931 1.00 81.56 82 THR A N 1
ATOM 651 C CA . THR A 1 82 ? 18.396 6.009 -15.291 1.00 81.56 82 THR A CA 1
ATOM 652 C C . THR A 1 82 ? 19.375 6.564 -16.317 1.00 81.56 82 THR A C 1
ATOM 654 O O . THR A 1 82 ? 20.001 5.803 -17.056 1.00 81.56 82 THR A O 1
ATOM 657 N N . LEU A 1 83 ? 19.524 7.891 -16.361 1.00 80.12 83 LEU A N 1
ATOM 658 C CA . LEU A 1 83 ? 20.469 8.565 -17.246 1.00 80.12 83 LEU A CA 1
ATOM 659 C C . LEU A 1 83 ? 21.692 9.053 -16.466 1.00 80.12 83 LEU A C 1
ATOM 661 O O . LEU A 1 83 ? 21.581 9.706 -15.431 1.00 80.12 83 LEU A O 1
ATOM 665 N N . THR A 1 84 ? 22.882 8.799 -16.994 1.00 80.31 84 THR A N 1
ATOM 666 C CA . THR A 1 84 ? 24.137 9.376 -16.511 1.00 80.31 84 THR A CA 1
ATOM 667 C C . THR A 1 84 ? 24.832 10.048 -17.684 1.00 80.31 84 THR A C 1
ATOM 669 O O . THR A 1 84 ? 25.124 9.407 -18.688 1.00 80.31 84 THR A O 1
ATOM 672 N N . LYS A 1 85 ? 25.059 11.365 -17.585 1.00 83.31 85 LYS A N 1
ATOM 673 C CA . LYS A 1 85 ? 25.629 12.187 -18.673 1.00 83.31 85 LYS A CA 1
ATOM 674 C C . LYS A 1 85 ? 24.875 12.048 -20.013 1.00 83.31 85 LYS A C 1
ATOM 676 O O . LYS A 1 85 ? 25.487 12.063 -21.074 1.00 83.31 85 LYS A O 1
ATOM 681 N N . GLY A 1 86 ? 23.548 11.899 -19.962 1.00 74.88 86 GLY A N 1
ATOM 682 C CA . GLY A 1 86 ? 22.694 11.762 -21.151 1.00 74.88 86 GLY A CA 1
ATOM 683 C C . GLY A 1 86 ? 22.662 10.362 -21.778 1.00 74.88 86 GLY A C 1
ATOM 684 O O . GLY A 1 86 ? 22.016 10.180 -22.805 1.00 74.88 86 GLY A O 1
ATOM 685 N N . GLN A 1 87 ? 23.320 9.369 -21.172 1.00 77.00 87 GLN A N 1
ATOM 686 C CA . GLN A 1 87 ? 23.295 7.970 -21.610 1.00 77.00 87 GLN A CA 1
ATOM 687 C C . GLN A 1 87 ? 22.549 7.102 -20.599 1.00 77.00 87 GLN A C 1
ATOM 689 O O . GLN A 1 87 ? 22.632 7.352 -19.397 1.00 77.00 87 GLN A O 1
ATOM 694 N N . VAL A 1 88 ? 21.843 6.074 -21.073 1.00 79.75 88 VAL A N 1
ATOM 695 C CA . VAL A 1 88 ? 21.184 5.103 -20.190 1.00 79.75 88 VAL A CA 1
ATOM 696 C C . VAL A 1 88 ? 22.248 4.312 -19.435 1.00 79.75 88 VAL A C 1
ATOM 698 O O . VAL A 1 88 ? 23.059 3.624 -20.050 1.00 79.75 88 VAL A O 1
ATOM 701 N N . SER A 1 89 ? 22.251 4.423 -18.110 1.00 82.00 89 SER A N 1
ATOM 702 C CA . SER A 1 89 ? 23.192 3.729 -17.227 1.00 82.00 89 SER A CA 1
ATOM 703 C C . SER A 1 89 ? 22.573 2.525 -16.523 1.00 82.00 89 SER A C 1
ATOM 705 O O . SER A 1 89 ? 23.294 1.597 -16.164 1.00 82.00 89 SER A O 1
ATOM 707 N N . SER A 1 90 ? 21.251 2.500 -16.352 1.00 78.50 90 SER A N 1
ATOM 708 C CA . SER A 1 90 ? 20.521 1.341 -15.834 1.00 78.50 90 SER A CA 1
ATOM 709 C C . SER A 1 90 ? 19.049 1.384 -16.237 1.00 78.50 90 SER A C 1
ATOM 711 O O . SER A 1 90 ? 18.531 2.428 -16.636 1.00 78.50 90 SER A O 1
ATOM 713 N N . PHE A 1 91 ? 18.370 0.246 -16.117 1.00 79.69 91 PHE A N 1
ATOM 714 C CA . PHE A 1 91 ? 16.920 0.132 -16.242 1.00 79.69 91 PHE A CA 1
ATOM 715 C C . PHE A 1 91 ? 16.400 -0.552 -14.981 1.00 79.69 91 PHE A C 1
ATOM 717 O O . PHE A 1 91 ? 16.909 -1.610 -14.610 1.00 79.69 91 PHE A O 1
ATOM 724 N N . SER A 1 92 ? 15.456 0.064 -14.272 1.00 80.31 92 SER A N 1
ATOM 725 C CA . SER A 1 92 ? 15.017 -0.448 -12.969 1.00 80.31 92 SER A CA 1
ATOM 726 C C . SER A 1 92 ? 13.568 -0.117 -12.656 1.00 80.31 92 SER A C 1
ATOM 728 O O . SER A 1 92 ? 13.060 0.899 -13.120 1.00 80.31 92 SER A O 1
ATOM 730 N N . SER A 1 93 ? 12.936 -0.936 -11.819 1.00 82.31 93 SER A N 1
ATOM 731 C CA . SER A 1 93 ? 11.598 -0.703 -11.270 1.00 82.31 93 SER A CA 1
ATOM 732 C C . SER A 1 93 ? 11.642 -0.784 -9.747 1.00 82.31 93 SER A C 1
ATOM 734 O O . SER A 1 93 ? 12.259 -1.692 -9.180 1.00 82.31 93 SER A O 1
ATOM 736 N N . SER A 1 94 ? 10.957 0.149 -9.093 1.00 82.25 94 SER A N 1
ATOM 737 C CA . SER A 1 94 ? 10.772 0.143 -7.645 1.00 82.25 94 SER A CA 1
ATOM 738 C C . SER A 1 94 ? 9.462 -0.546 -7.270 1.00 82.25 94 SER A C 1
ATOM 740 O O . SER A 1 94 ? 8.461 -0.396 -7.968 1.00 82.25 94 SER A O 1
ATOM 742 N N . GLN A 1 95 ? 9.463 -1.264 -6.154 1.00 83.12 95 GLN A N 1
ATOM 743 C CA . GLN A 1 95 ? 8.269 -1.809 -5.513 1.00 83.12 95 GLN A CA 1
ATOM 744 C C . GLN A 1 95 ? 8.233 -1.336 -4.063 1.00 83.12 95 GLN A C 1
ATOM 746 O O . GLN A 1 95 ? 9.281 -1.247 -3.421 1.00 83.12 95 GLN A O 1
ATOM 751 N N . GLN A 1 96 ? 7.043 -0.993 -3.587 1.00 86.38 96 GLN A N 1
ATOM 752 C CA . GLN A 1 96 ? 6.783 -0.586 -2.214 1.00 86.38 96 GLN A CA 1
ATOM 753 C C . GLN A 1 96 ? 5.691 -1.483 -1.645 1.00 86.38 96 GLN A C 1
ATOM 755 O O . GLN A 1 96 ? 4.602 -1.536 -2.205 1.00 86.38 96 GLN A O 1
ATOM 760 N N . ASP A 1 97 ? 5.991 -2.155 -0.544 1.00 86.25 97 ASP A N 1
ATOM 761 C CA . ASP A 1 97 ? 5.069 -3.015 0.182 1.00 86.25 97 ASP A CA 1
ATOM 762 C C . ASP A 1 97 ? 4.763 -2.351 1.529 1.00 86.25 97 ASP A C 1
ATOM 764 O O . ASP A 1 97 ? 5.672 -1.990 2.283 1.00 86.25 97 ASP A O 1
ATOM 768 N N . THR A 1 98 ? 3.481 -2.114 1.795 1.00 88.00 98 THR A N 1
ATOM 769 C CA . THR A 1 98 ? 2.995 -1.455 3.011 1.00 88.00 98 THR A CA 1
ATOM 770 C C . THR A 1 98 ? 1.999 -2.355 3.720 1.00 88.00 98 THR A C 1
ATOM 772 O O . THR A 1 98 ? 0.917 -2.618 3.199 1.00 88.00 98 THR A O 1
ATOM 775 N N . ASP A 1 99 ? 2.342 -2.759 4.938 1.00 90.06 99 ASP A N 1
ATOM 776 C CA . ASP A 1 99 ? 1.469 -3.507 5.835 1.00 90.06 99 ASP A CA 1
ATOM 777 C C . ASP A 1 99 ? 0.984 -2.578 6.943 1.00 90.06 99 ASP A C 1
ATOM 779 O O . ASP A 1 99 ? 1.784 -2.022 7.696 1.00 90.06 99 ASP A O 1
ATOM 783 N N . GLN A 1 100 ? -0.330 -2.414 7.064 1.00 90.50 100 GLN A N 1
ATOM 784 C CA . GLN A 1 100 ? -0.953 -1.569 8.072 1.00 90.50 100 GLN A CA 1
ATOM 785 C C . GLN A 1 100 ? -2.017 -2.348 8.838 1.00 90.50 100 GLN A C 1
ATOM 787 O O . GLN A 1 100 ? -2.935 -2.922 8.255 1.00 90.50 100 GLN A O 1
ATOM 792 N N . TYR A 1 101 ? -1.959 -2.307 10.162 1.00 91.88 101 TYR A N 1
ATOM 793 C CA . TYR A 1 101 ? -3.044 -2.794 11.001 1.00 91.88 101 TYR A CA 1
ATOM 794 C C . TYR A 1 101 ? -3.334 -1.834 12.130 1.00 91.88 101 TYR A C 1
ATOM 796 O O . TYR A 1 101 ? -2.452 -1.143 12.633 1.00 91.88 101 TYR A O 1
ATOM 804 N N . GLY A 1 102 ? -4.589 -1.806 12.548 1.00 93.00 102 GLY A N 1
ATOM 805 C CA . GLY A 1 102 ? -4.985 -0.946 13.637 1.00 93.00 102 GLY A CA 1
ATOM 806 C C . GLY A 1 102 ? -6.310 -1.328 14.256 1.00 93.00 102 GLY A C 1
ATOM 807 O O . GLY A 1 102 ? -7.086 -2.131 13.729 1.00 93.00 102 GLY A O 1
ATOM 808 N N . ALA A 1 103 ? -6.543 -0.739 15.414 1.00 93.38 103 ALA A N 1
ATOM 809 C CA . ALA A 1 103 ? -7.732 -0.921 16.206 1.00 93.38 103 ALA A CA 1
ATOM 810 C C . ALA A 1 103 ? -8.162 0.421 16.785 1.00 93.38 103 ALA A C 1
ATOM 812 O O . ALA A 1 103 ? -7.380 1.116 17.428 1.00 93.38 103 ALA A O 1
ATOM 813 N N . LYS A 1 104 ? -9.441 0.729 16.608 1.00 95.00 104 LYS A N 1
ATOM 814 C CA . LYS A 1 104 ? -10.105 1.884 17.182 1.00 95.00 104 LYS A CA 1
ATOM 815 C C . LYS A 1 104 ? -11.225 1.423 18.096 1.00 95.00 104 LYS A C 1
ATOM 817 O O . LYS A 1 104 ? -12.003 0.538 17.752 1.00 95.00 104 LYS A O 1
ATOM 822 N N . LEU A 1 105 ? -11.333 2.057 19.250 1.00 94.19 105 LEU A N 1
ATOM 823 C CA . LEU A 1 105 ? -12.399 1.849 20.213 1.00 94.19 105 LEU A CA 1
ATOM 824 C C . LEU A 1 105 ? -12.965 3.204 20.617 1.00 94.19 105 LEU A C 1
ATOM 826 O O . LEU A 1 105 ? -12.227 4.152 20.868 1.00 94.19 105 LEU A O 1
ATOM 830 N N . THR A 1 106 ? -14.282 3.324 20.643 1.00 95.88 106 THR A N 1
ATOM 831 C CA . THR A 1 106 ? -14.995 4.545 21.008 1.00 95.88 106 THR A CA 1
ATOM 832 C C . THR A 1 106 ? -16.161 4.172 21.906 1.00 95.88 106 THR A C 1
ATOM 834 O O . THR A 1 106 ? -16.938 3.277 21.589 1.00 95.88 106 THR A O 1
ATOM 837 N N . LEU A 1 107 ? -16.260 4.856 23.034 1.00 93.06 107 LEU A N 1
ATOM 838 C CA . LEU A 1 107 ? -17.282 4.700 24.051 1.00 93.06 107 LEU A CA 1
ATOM 839 C C . LEU A 1 107 ? -18.002 6.028 24.206 1.00 93.06 107 LEU A C 1
ATOM 841 O O . LEU A 1 107 ? -17.372 7.067 24.389 1.00 93.06 107 LEU A O 1
ATOM 845 N N . ASN A 1 108 ? -19.321 5.991 24.126 1.00 92.38 108 ASN A N 1
ATOM 846 C CA . ASN A 1 108 ? -20.186 7.130 24.364 1.00 92.38 108 ASN A CA 1
ATOM 847 C C . ASN A 1 108 ? -21.070 6.825 25.576 1.00 92.38 108 ASN A C 1
ATOM 849 O O . ASN A 1 108 ? -21.712 5.782 25.652 1.00 92.38 108 ASN A O 1
ATOM 853 N N . SER A 1 109 ? -21.052 7.726 26.548 1.00 89.62 109 SER A N 1
ATOM 854 C CA . SER A 1 109 ? -21.640 7.530 27.867 1.00 89.62 109 SER A CA 1
ATOM 855 C C . SER A 1 109 ? -22.430 8.752 28.293 1.00 89.62 109 SER A C 1
ATOM 857 O O . SER A 1 109 ? -22.050 9.879 27.979 1.00 89.62 109 SER A O 1
ATOM 859 N N . GLN A 1 110 ? -23.495 8.523 29.057 1.00 87.38 110 GLN A N 1
ATOM 860 C CA . GLN A 1 110 ? -24.284 9.579 29.687 1.00 87.38 110 GLN A CA 1
ATOM 861 C C . GLN A 1 110 ? -24.200 9.442 31.211 1.00 87.38 110 GLN A C 1
ATOM 863 O O . GLN A 1 110 ? -25.110 8.899 31.837 1.00 87.38 110 GLN A O 1
ATOM 868 N N . PRO A 1 111 ? -23.086 9.871 31.836 1.00 80.31 111 PRO A N 1
ATOM 869 C CA . PRO A 1 111 ? -22.876 9.683 33.271 1.00 80.31 111 PRO A CA 1
ATOM 870 C C . PRO A 1 111 ? -23.855 10.490 34.139 1.00 80.31 111 PRO A C 1
ATOM 872 O O . PRO A 1 111 ? -24.122 10.111 35.278 1.00 80.31 111 PRO A O 1
ATOM 875 N N . LEU A 1 112 ? -24.381 11.605 33.624 1.00 84.81 112 LEU A N 1
ATOM 876 C CA . LEU A 1 112 ? -25.333 12.491 34.296 1.00 84.81 112 LEU A CA 1
ATOM 877 C C . LEU A 1 112 ? -26.369 12.989 33.283 1.00 84.81 112 LEU A C 1
ATOM 879 O O . LEU A 1 112 ? -26.064 13.151 32.102 1.00 84.81 112 LEU A O 1
ATOM 883 N N . ALA A 1 113 ? -27.583 13.293 33.748 1.00 81.94 113 ALA A N 1
ATOM 884 C CA . ALA A 1 113 ? -28.610 13.884 32.894 1.00 81.94 113 ALA A CA 1
ATOM 885 C C . ALA A 1 113 ? -28.114 15.219 32.305 1.00 81.94 113 ALA A C 1
ATOM 887 O O . ALA A 1 113 ? -27.765 16.139 33.047 1.00 81.94 113 ALA A O 1
ATOM 888 N N . GLY A 1 114 ? -28.077 15.305 30.974 1.00 86.81 114 GLY A N 1
ATOM 889 C CA . GLY A 1 114 ? -27.578 16.471 30.238 1.00 86.81 114 GLY A CA 1
ATOM 890 C C . GLY A 1 114 ? -26.073 16.472 29.943 1.00 86.81 114 GLY A C 1
ATOM 891 O O . GLY A 1 114 ? -25.584 17.472 29.428 1.00 86.81 114 GLY A O 1
ATOM 892 N N . TRP A 1 115 ? -25.346 15.389 30.248 1.00 88.56 115 TRP A N 1
ATOM 893 C CA . TRP A 1 115 ? -23.922 15.244 29.930 1.00 88.56 115 TRP A CA 1
ATOM 894 C C . TRP A 1 115 ? -23.678 14.057 28.999 1.00 88.56 115 TRP A C 1
ATOM 896 O O . TRP A 1 115 ? -23.900 12.916 29.393 1.00 88.56 115 TRP A O 1
ATOM 906 N N . ASP A 1 116 ? -23.142 14.330 27.810 1.00 90.00 116 ASP A N 1
ATOM 907 C CA . ASP A 1 116 ? -22.649 13.322 26.871 1.00 90.00 116 ASP A CA 1
ATOM 908 C C . ASP A 1 116 ? -21.117 13.299 26.899 1.00 90.00 116 ASP A C 1
ATOM 910 O O . ASP A 1 116 ? -20.455 14.281 26.560 1.00 90.00 116 ASP A O 1
ATOM 914 N N . LEU A 1 117 ? -20.536 12.169 27.295 1.00 90.94 117 LEU A N 1
ATOM 915 C CA . LEU A 1 117 ? -19.093 11.962 27.322 1.00 90.94 117 LEU A CA 1
ATOM 916 C C . LEU A 1 117 ? -18.712 10.874 26.321 1.00 90.94 117 LEU A C 1
ATOM 918 O O . LEU A 1 117 ? -19.076 9.710 26.490 1.00 90.94 117 LEU A O 1
ATOM 922 N N . THR A 1 118 ? -17.930 11.250 25.309 1.00 93.38 118 THR A N 1
ATOM 923 C CA . THR A 1 118 ? -17.350 10.312 24.341 1.00 93.38 118 THR A CA 1
ATOM 924 C C . THR A 1 118 ? -15.845 10.229 24.542 1.00 93.38 118 THR A C 1
ATOM 926 O O . THR A 1 118 ? -15.163 11.250 24.547 1.00 93.38 118 THR A O 1
ATOM 929 N N . TRP A 1 119 ? -15.320 9.021 24.691 1.00 91.44 119 TRP A N 1
ATOM 930 C CA . TRP A 1 119 ? -13.894 8.763 24.853 1.00 91.44 119 TRP A CA 1
ATOM 931 C C . TRP A 1 119 ? -13.496 7.505 24.089 1.00 91.44 119 TRP A C 1
ATOM 933 O O . TRP A 1 119 ? -14.337 6.702 23.700 1.00 91.44 119 TRP A O 1
ATOM 943 N N . GLY A 1 120 ? -12.212 7.334 23.808 1.00 93.25 120 GLY A N 1
ATOM 944 C CA . GLY A 1 120 ? -11.775 6.234 22.966 1.00 93.25 120 GLY A CA 1
ATOM 945 C C . GLY A 1 120 ? -10.270 6.106 22.881 1.00 93.25 120 GLY A C 1
ATOM 946 O O . GLY A 1 120 ? -9.528 6.933 23.408 1.00 93.25 120 GLY A O 1
ATOM 947 N N . LEU A 1 121 ? -9.843 5.046 22.208 1.00 94.50 121 LEU A N 1
ATOM 948 C CA . LEU A 1 121 ? -8.451 4.715 21.956 1.00 94.50 121 LEU A CA 1
ATOM 949 C C . LEU A 1 121 ? -8.301 4.356 20.483 1.00 94.50 121 LEU A C 1
ATOM 951 O O . LEU A 1 121 ? -9.188 3.738 19.896 1.00 94.50 121 LEU A O 1
ATOM 955 N N . ASP A 1 122 ? -7.176 4.742 19.903 1.00 93.88 122 ASP A N 1
ATOM 956 C CA . ASP A 1 122 ? -6.790 4.362 18.552 1.00 93.88 122 ASP A CA 1
ATOM 957 C C . ASP A 1 122 ? -5.337 3.905 18.592 1.00 93.88 122 ASP A C 1
ATOM 959 O O . ASP A 1 122 ? -4.500 4.515 19.266 1.00 93.88 122 ASP A O 1
ATOM 963 N N . ALA A 1 123 ? -5.066 2.792 17.930 1.00 92.06 123 ALA A N 1
ATOM 964 C CA . ALA A 1 123 ? -3.747 2.209 17.826 1.00 92.06 123 ALA A CA 1
ATOM 965 C C . ALA A 1 123 ? -3.558 1.719 16.400 1.00 92.06 123 ALA A C 1
ATOM 967 O O . ALA A 1 123 ? -4.289 0.844 15.940 1.00 92.06 123 ALA A O 1
ATOM 968 N N . ASP A 1 124 ? -2.552 2.254 15.728 1.00 91.62 124 ASP A N 1
ATOM 969 C CA . ASP A 1 124 ? -2.152 1.849 14.395 1.00 91.62 124 ASP A CA 1
ATOM 970 C C . ASP A 1 124 ? -0.675 1.450 14.372 1.00 91.62 124 ASP A C 1
ATOM 972 O O . ASP A 1 124 ? 0.154 1.921 15.156 1.00 91.62 124 ASP A O 1
ATOM 976 N N . HIS A 1 125 ? -0.362 0.519 13.484 1.00 90.00 125 HIS A N 1
ATOM 977 C CA . HIS A 1 125 ? 0.987 0.087 13.191 1.00 90.00 125 HIS A CA 1
ATOM 978 C C . HIS A 1 125 ? 1.142 -0.056 11.684 1.00 90.00 125 HIS A C 1
ATOM 980 O O . HIS A 1 125 ? 0.325 -0.708 11.032 1.00 90.00 125 HIS A O 1
ATOM 986 N N . GLU A 1 126 ? 2.205 0.538 11.151 1.00 87.56 126 GLU A N 1
ATOM 987 C CA . GLU A 1 126 ? 2.543 0.503 9.734 1.00 87.56 126 GLU A CA 1
ATOM 988 C C . GLU A 1 126 ? 3.995 0.051 9.559 1.00 87.56 126 GLU A C 1
ATOM 990 O O . GLU A 1 126 ? 4.918 0.583 10.184 1.00 87.56 126 GLU A O 1
ATOM 995 N 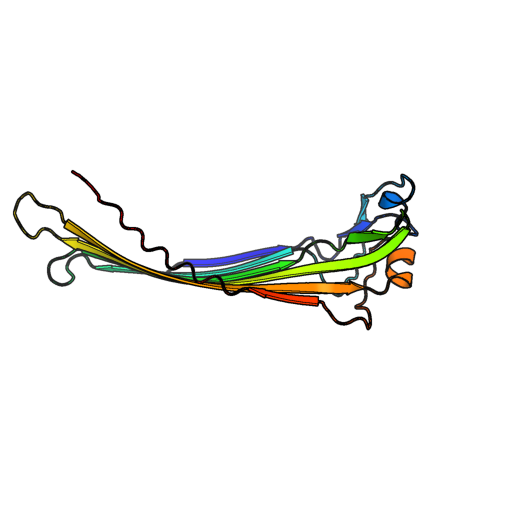N . THR A 1 127 ? 4.197 -0.939 8.694 1.00 86.19 127 THR A N 1
ATOM 996 C CA . THR A 1 127 ? 5.511 -1.358 8.211 1.00 86.19 127 THR A CA 1
ATOM 997 C C . THR A 1 127 ? 5.608 -1.056 6.726 1.00 86.19 127 THR A C 1
ATOM 999 O O . THR A 1 127 ? 4.687 -1.341 5.966 1.00 86.19 127 THR A O 1
ATOM 1002 N N . PHE A 1 128 ? 6.742 -0.489 6.317 1.00 85.00 128 PHE A N 1
ATOM 1003 C CA . PHE A 1 128 ? 7.012 -0.130 4.934 1.00 85.00 128 PHE A CA 1
ATOM 1004 C C . PHE A 1 128 ? 8.336 -0.741 4.466 1.00 85.00 128 PHE A C 1
ATOM 1006 O O . PHE A 1 128 ? 9.401 -0.494 5.047 1.00 85.00 128 PHE A O 1
ATOM 1013 N N . ASN A 1 129 ? 8.268 -1.511 3.382 1.00 84.12 129 ASN A N 1
ATOM 1014 C CA . ASN A 1 129 ? 9.418 -2.044 2.666 1.00 84.12 129 ASN A CA 1
ATOM 1015 C C . ASN A 1 129 ? 9.463 -1.447 1.259 1.00 84.12 129 ASN A C 1
ATOM 1017 O O . ASN A 1 129 ? 8.478 -1.495 0.531 1.00 84.12 129 ASN A O 1
ATOM 1021 N N . ALA A 1 130 ? 10.607 -0.908 0.849 1.00 80.31 130 ALA A N 1
ATOM 1022 C CA . ALA A 1 130 ? 10.822 -0.514 -0.535 1.00 80.31 130 ALA A CA 1
ATOM 1023 C C . ALA A 1 130 ? 12.032 -1.234 -1.109 1.00 80.31 130 ALA A C 1
ATOM 1025 O O . ALA A 1 130 ? 13.116 -1.209 -0.526 1.00 80.31 130 ALA A O 1
ATOM 1026 N N . ASN A 1 131 ? 11.885 -1.792 -2.306 1.00 81.31 131 ASN A N 1
ATOM 1027 C CA . ASN A 1 131 ? 12.993 -2.373 -3.047 1.00 81.31 131 ASN A CA 1
ATOM 1028 C C . ASN A 1 131 ? 13.078 -1.818 -4.473 1.00 81.31 131 ASN A C 1
ATOM 1030 O O . ASN A 1 131 ? 12.092 -1.371 -5.059 1.00 81.31 131 ASN A O 1
ATOM 1034 N N . GLN A 1 132 ? 14.274 -1.870 -5.047 1.00 80.19 132 GLN A N 1
ATOM 1035 C CA . GLN A 1 132 ? 14.542 -1.500 -6.430 1.00 80.19 132 GLN A CA 1
ATOM 1036 C C . GLN A 1 132 ? 15.179 -2.682 -7.156 1.00 80.19 132 GLN A C 1
ATOM 1038 O O . GLN A 1 132 ? 16.267 -3.127 -6.792 1.00 80.19 132 GLN A O 1
ATOM 1043 N N . MET A 1 133 ? 14.505 -3.181 -8.193 1.00 80.75 133 MET A N 1
ATOM 1044 C CA . MET A 1 133 ? 15.002 -4.241 -9.067 1.00 80.75 133 MET A CA 1
ATOM 1045 C C . MET A 1 133 ? 15.668 -3.626 -10.296 1.00 80.75 133 MET A C 1
ATOM 1047 O O . MET A 1 133 ? 15.061 -2.798 -10.975 1.00 80.75 133 MET A O 1
ATOM 1051 N N . PHE A 1 134 ? 16.891 -4.058 -10.598 1.00 81.06 134 PHE A N 1
ATOM 1052 C CA . PHE A 1 134 ? 17.586 -3.727 -11.841 1.00 81.06 134 PHE A CA 1
ATOM 1053 C C . PHE A 1 134 ? 17.335 -4.812 -12.892 1.00 81.06 134 PHE A C 1
ATOM 1055 O O . PHE A 1 134 ? 17.327 -6.001 -12.571 1.00 81.06 134 PHE A O 1
ATOM 1062 N N . PHE A 1 135 ? 17.169 -4.406 -14.146 1.00 78.75 135 PHE A N 1
ATOM 1063 C CA . PHE A 1 135 ? 16.989 -5.300 -15.289 1.00 78.75 135 PHE A CA 1
ATOM 1064 C C . PHE A 1 135 ? 18.248 -5.369 -16.151 1.00 78.75 135 PHE A C 1
ATOM 1066 O O . PHE A 1 135 ? 19.087 -4.464 -16.113 1.00 78.75 135 PHE A O 1
ATOM 1073 N N . ASP A 1 136 ? 18.381 -6.443 -16.931 1.00 79.19 136 ASP A N 1
ATOM 1074 C CA . ASP A 1 136 ? 19.451 -6.580 -17.919 1.00 79.19 136 ASP A CA 1
ATOM 1075 C C . ASP A 1 136 ? 19.375 -5.440 -18.947 1.00 79.19 136 ASP A C 1
ATOM 1077 O O . ASP A 1 136 ? 18.403 -5.301 -19.701 1.00 79.19 136 ASP A O 1
ATOM 1081 N N . LEU A 1 137 ? 20.391 -4.576 -18.931 1.00 76.19 137 LEU A N 1
ATOM 1082 C CA . LEU A 1 137 ? 20.412 -3.354 -19.724 1.00 76.19 137 LEU A CA 1
ATOM 1083 C C . LEU A 1 137 ? 20.520 -3.636 -21.235 1.00 76.19 137 LEU A C 1
ATOM 1085 O O . LEU A 1 137 ? 19.716 -3.062 -21.975 1.00 76.19 137 LEU A O 1
ATOM 1089 N N . PRO A 1 138 ? 21.436 -4.502 -21.725 1.00 79.75 138 PRO A N 1
ATOM 1090 C CA . PRO A 1 138 ? 21.484 -4.876 -23.140 1.00 79.75 138 PRO A CA 1
ATOM 1091 C C . PRO A 1 138 ? 20.142 -5.373 -23.688 1.00 79.75 138 PRO A C 1
ATOM 1093 O O . PRO A 1 138 ? 19.705 -4.911 -24.745 1.00 79.75 138 PRO A O 1
ATOM 1096 N N . GLN A 1 139 ? 19.466 -6.262 -22.958 1.00 78.88 139 GLN A N 1
ATOM 1097 C CA . GLN A 1 139 ? 18.174 -6.809 -23.359 1.00 78.88 139 GLN A CA 1
ATOM 1098 C C . GLN A 1 139 ? 17.085 -5.731 -23.359 1.00 78.88 139 GLN A C 1
ATOM 1100 O O . GLN A 1 139 ? 16.395 -5.551 -24.365 1.00 78.88 139 GLN A O 1
ATOM 1105 N N . SER A 1 140 ? 16.986 -4.964 -22.270 1.00 74.56 140 SER A N 1
ATOM 1106 C CA . SER A 1 140 ? 15.969 -3.918 -22.121 1.00 74.56 140 SER A CA 1
ATOM 1107 C C . SER A 1 140 ? 16.116 -2.846 -23.206 1.00 74.56 140 SER A C 1
ATOM 1109 O O . SER A 1 140 ? 15.124 -2.405 -23.785 1.00 74.56 140 SER A O 1
ATOM 1111 N N . MET A 1 141 ? 17.347 -2.443 -23.546 1.00 75.81 141 MET A N 1
ATOM 1112 C CA . MET A 1 141 ? 17.600 -1.492 -24.634 1.00 75.81 141 MET A CA 1
ATOM 1113 C C . MET A 1 141 ? 17.228 -2.053 -26.011 1.00 75.81 141 MET A C 1
ATOM 1115 O O . MET A 1 141 ? 16.692 -1.312 -26.842 1.00 75.81 141 MET A O 1
ATOM 1119 N N . ALA A 1 142 ? 17.501 -3.338 -26.261 1.00 76.69 142 ALA A N 1
ATOM 1120 C CA . ALA A 1 142 ? 17.187 -3.993 -27.527 1.00 76.69 142 ALA A CA 1
ATOM 1121 C C . ALA A 1 142 ? 15.672 -4.107 -27.756 1.00 76.69 142 ALA A C 1
ATOM 1123 O O . ALA A 1 142 ? 15.212 -3.887 -28.877 1.00 76.69 142 ALA A O 1
ATOM 1124 N N . SER A 1 143 ? 14.903 -4.377 -26.696 1.00 73.88 143 SER A N 1
ATOM 1125 C CA . SER A 1 143 ? 13.438 -4.473 -26.737 1.00 73.88 143 SER A CA 1
ATOM 1126 C C . SER A 1 143 ? 12.719 -3.131 -26.539 1.00 73.88 143 SER A C 1
ATOM 1128 O O . SER A 1 143 ? 11.493 -3.094 -26.541 1.00 73.88 143 SER A O 1
ATOM 1130 N N . GLY A 1 144 ? 13.447 -2.035 -26.296 1.00 67.19 144 GLY A N 1
ATOM 1131 C CA . GLY A 1 144 ? 12.855 -0.733 -25.964 1.00 67.19 144 GLY A CA 1
ATOM 1132 C C . GLY A 1 144 ? 12.068 -0.715 -24.648 1.00 67.19 144 GLY A C 1
ATOM 1133 O O . GLY A 1 144 ? 11.134 0.069 -24.516 1.00 67.19 144 GLY A O 1
ATOM 1134 N N . GLY A 1 145 ? 12.430 -1.579 -23.694 1.00 64.50 145 GLY A N 1
ATOM 1135 C CA . GLY A 1 145 ? 11.795 -1.689 -22.375 1.00 64.50 145 GLY A CA 1
ATOM 1136 C C . GLY A 1 145 ? 10.678 -2.730 -22.265 1.00 64.50 145 GLY A C 1
ATOM 1137 O O . GLY A 1 145 ? 10.213 -2.968 -21.159 1.00 64.50 145 GLY A O 1
ATOM 1138 N N . CYS A 1 146 ? 10.285 -3.383 -23.366 1.00 62.25 146 CYS A N 1
ATOM 1139 C CA . CYS A 1 146 ? 9.196 -4.372 -23.357 1.00 62.25 146 CYS A CA 1
ATOM 1140 C C . CYS A 1 146 ? 9.591 -5.779 -22.880 1.00 62.25 146 CYS A C 1
ATOM 1142 O O . CYS A 1 146 ? 8.709 -6.556 -22.534 1.00 62.25 146 CYS A O 1
ATOM 1144 N N . THR A 1 14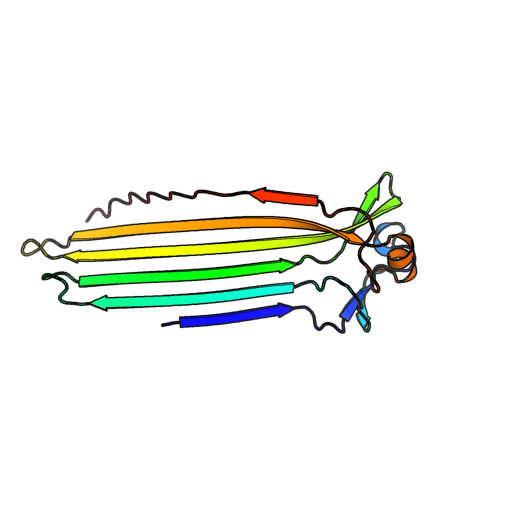7 ? 10.881 -6.132 -22.860 1.00 70.12 147 THR A N 1
ATOM 1145 C CA . THR A 1 147 ? 11.362 -7.429 -22.363 1.00 70.12 147 THR A CA 1
ATOM 1146 C C . THR A 1 147 ? 12.394 -7.215 -21.268 1.00 70.12 147 THR A C 1
ATOM 1148 O O . THR A 1 147 ? 13.527 -6.813 -21.544 1.00 70.12 147 THR A O 1
ATOM 1151 N N . THR A 1 148 ? 12.031 -7.510 -20.025 1.00 63.78 148 THR A N 1
ATOM 1152 C CA . THR A 1 148 ? 12.830 -7.140 -18.853 1.00 63.78 148 THR A CA 1
ATOM 1153 C C . THR A 1 148 ? 13.033 -8.328 -17.926 1.00 63.78 148 THR A C 1
ATOM 1155 O O . THR A 1 148 ? 12.154 -8.686 -17.145 1.00 63.78 148 THR A O 1
ATOM 1158 N N . ASN A 1 149 ? 14.239 -8.895 -17.993 1.00 75.69 149 ASN A N 1
ATOM 1159 C CA . ASN A 1 149 ? 14.701 -9.941 -17.087 1.00 75.69 149 ASN A CA 1
ATOM 1160 C C . ASN A 1 149 ? 15.539 -9.330 -15.966 1.00 75.69 149 ASN A C 1
ATOM 1162 O O . ASN A 1 149 ? 16.303 -8.382 -16.198 1.00 75.69 149 ASN A O 1
ATOM 1166 N N . ARG A 1 150 ? 15.416 -9.876 -14.756 1.00 71.06 150 ARG A N 1
ATOM 1167 C CA . ARG A 1 150 ? 16.204 -9.455 -13.595 1.00 71.06 150 ARG A CA 1
ATOM 1168 C C . ARG A 1 150 ? 17.708 -9.525 -13.898 1.00 71.06 150 ARG A C 1
ATOM 1170 O O . ARG A 1 150 ? 18.223 -10.553 -14.329 1.00 71.06 150 ARG A O 1
ATOM 1177 N N . SER A 1 151 ? 18.417 -8.431 -13.628 1.00 71.88 151 SER A N 1
ATOM 1178 C CA . SER A 1 151 ? 19.882 -8.373 -13.673 1.00 71.88 151 SER A CA 1
ATOM 1179 C C . SER A 1 151 ? 20.498 -9.196 -12.535 1.00 71.88 151 SER A C 1
ATOM 1181 O O . SER A 1 151 ? 19.893 -9.380 -11.481 1.00 71.88 151 SER A O 1
ATOM 1183 N N . THR A 1 152 ? 21.744 -9.638 -12.696 1.00 70.44 152 THR A N 1
ATOM 1184 C CA . THR A 1 152 ? 22.531 -10.244 -11.605 1.00 70.44 152 THR A CA 1
ATOM 1185 C C . THR A 1 152 ? 22.909 -9.239 -10.511 1.00 70.44 152 THR A C 1
ATOM 1187 O O . THR A 1 152 ? 23.396 -9.635 -9.451 1.00 70.44 152 THR A O 1
ATOM 1190 N N . GLN A 1 153 ? 22.682 -7.941 -10.744 1.00 64.00 153 GLN A N 1
ATOM 1191 C CA . GLN A 1 153 ? 22.881 -6.897 -9.748 1.00 64.00 153 GLN A CA 1
ATOM 1192 C C . GLN A 1 153 ? 21.863 -7.037 -8.599 1.00 64.00 153 GLN A C 1
ATOM 1194 O O . GLN A 1 153 ? 20.661 -7.129 -8.860 1.00 64.00 153 GLN A O 1
ATOM 1199 N N . PRO A 1 154 ? 22.311 -7.029 -7.327 1.00 59.62 154 PRO A N 1
ATOM 1200 C CA . PRO A 1 154 ? 21.407 -7.158 -6.193 1.00 59.62 154 PRO A CA 1
ATOM 1201 C C . PRO A 1 154 ? 20.415 -5.994 -6.144 1.00 59.62 154 PRO A C 1
ATOM 1203 O O . PRO A 1 154 ? 20.760 -4.847 -6.444 1.00 59.62 154 PRO A O 1
ATOM 1206 N N . ALA A 1 155 ? 19.180 -6.302 -5.748 1.00 65.31 155 ALA A N 1
ATOM 1207 C CA . ALA A 1 155 ? 18.171 -5.289 -5.489 1.00 65.31 155 ALA A CA 1
ATOM 1208 C C . ALA A 1 155 ? 18.616 -4.390 -4.325 1.00 65.31 155 ALA A C 1
ATOM 1210 O O . ALA A 1 155 ? 19.187 -4.870 -3.345 1.00 65.31 155 ALA A O 1
ATOM 1211 N N . ALA A 1 156 ? 18.359 -3.087 -4.431 1.00 68.81 156 ALA A N 1
ATOM 1212 C CA . ALA A 1 156 ? 18.563 -2.169 -3.315 1.00 68.81 156 ALA A CA 1
ATOM 1213 C C . ALA A 1 156 ? 17.285 -2.123 -2.470 1.00 68.81 156 ALA A C 1
ATOM 1215 O O . ALA A 1 156 ? 16.228 -1.801 -3.010 1.00 68.81 156 ALA A O 1
ATOM 1216 N N . THR A 1 157 ? 17.378 -2.422 -1.173 1.00 64.94 157 THR A N 1
ATOM 1217 C CA . THR A 1 157 ? 16.232 -2.441 -0.245 1.00 64.94 157 THR A CA 1
ATOM 1218 C C . THR A 1 157 ? 16.374 -1.334 0.802 1.00 64.94 157 THR A C 1
ATOM 1220 O O . THR A 1 157 ? 17.472 -1.084 1.304 1.00 64.94 157 THR A O 1
ATOM 1223 N N . ARG A 1 158 ? 15.274 -0.651 1.127 1.00 61.69 158 ARG A N 1
ATOM 1224 C CA . ARG A 1 158 ? 15.154 0.288 2.249 1.00 61.69 158 ARG A CA 1
ATOM 1225 C C . ARG A 1 158 ? 13.938 -0.103 3.081 1.00 61.69 158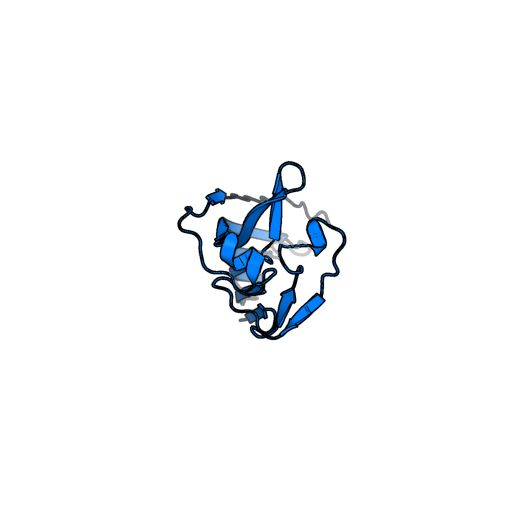 ARG A C 1
ATOM 1227 O O . ARG A 1 158 ? 12.808 0.029 2.619 1.00 61.69 158 ARG A O 1
ATOM 1234 N N . ASP A 1 159 ? 14.194 -0.489 4.323 1.00 60.69 159 ASP A N 1
ATOM 1235 C CA . ASP A 1 159 ? 13.157 -0.804 5.303 1.00 60.69 159 ASP A CA 1
ATOM 1236 C C . ASP A 1 159 ? 12.950 0.430 6.181 1.00 60.69 159 ASP A C 1
ATOM 1238 O O . ASP A 1 159 ? 13.902 0.936 6.782 1.00 60.69 159 ASP A O 1
ATOM 1242 N N . THR A 1 160 ? 11.727 0.957 6.234 1.00 53.59 160 THR A N 1
ATOM 1243 C CA . THR A 1 160 ? 11.406 2.093 7.107 1.00 53.59 160 THR A CA 1
ATOM 1244 C C . THR A 1 160 ? 10.221 1.711 7.979 1.00 53.59 160 THR A C 1
ATOM 1246 O O . THR A 1 160 ? 9.118 1.518 7.486 1.00 53.59 160 THR A O 1
ATOM 1249 N N . VAL A 1 161 ? 10.436 1.595 9.288 1.00 48.41 161 VAL A N 1
ATOM 1250 C CA . VAL A 1 161 ? 9.341 1.431 10.252 1.00 48.41 161 VAL A CA 1
ATOM 1251 C C . VAL A 1 161 ? 8.924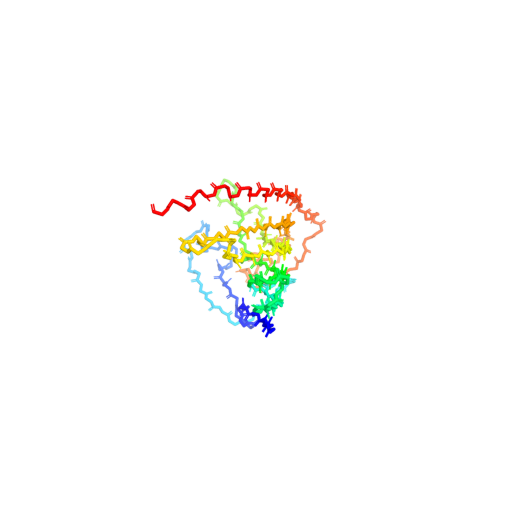 2.831 10.687 1.00 48.41 161 VAL A C 1
ATOM 1253 O O . VAL A 1 161 ? 9.717 3.535 11.313 1.00 48.41 161 VAL A O 1
ATOM 1256 N N . PHE A 1 162 ? 7.708 3.254 10.341 1.00 41.03 162 PHE A N 1
ATOM 1257 C CA . PHE A 1 162 ? 7.126 4.494 10.851 1.00 41.03 162 PHE A CA 1
ATOM 1258 C C . PHE A 1 162 ? 6.225 4.167 12.049 1.00 41.03 162 PHE A C 1
ATOM 1260 O O . PHE A 1 162 ? 5.074 3.7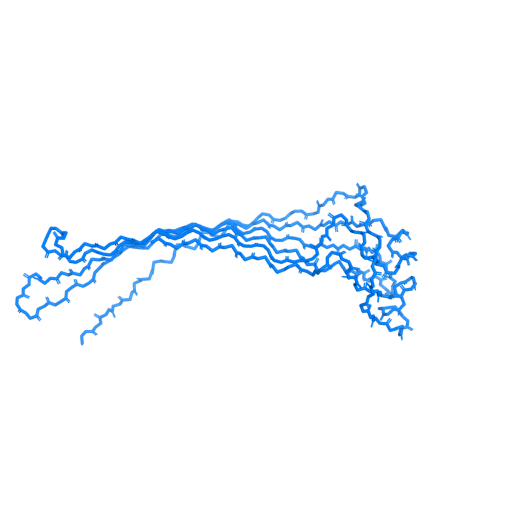84 11.859 1.00 41.03 162 PHE A O 1
ATOM 1267 N N . PRO A 1 163 ? 6.687 4.337 13.303 1.00 36.84 163 PRO A N 1
ATOM 1268 C CA . PRO A 1 163 ? 5.780 4.326 14.439 1.00 36.84 163 PRO A CA 1
ATOM 1269 C C . PRO A 1 163 ? 4.991 5.643 14.439 1.00 36.84 163 PRO A C 1
ATOM 1271 O O . PRO A 1 163 ? 5.415 6.633 15.035 1.00 36.84 163 PRO A O 1
ATOM 1274 N N . MET A 1 164 ? 3.844 5.697 13.756 1.00 37.19 164 MET A N 1
ATOM 1275 C CA . MET A 1 164 ? 2.880 6.778 13.973 1.00 37.19 164 MET A CA 1
ATOM 1276 C C . MET A 1 164 ? 2.079 6.486 15.243 1.00 37.19 164 MET A C 1
ATOM 1278 O O . MET A 1 164 ? 0.940 6.058 15.194 1.00 37.19 164 MET A O 1
ATOM 1282 N N . SER A 1 165 ? 2.630 6.784 16.421 1.00 35.56 165 SER A N 1
ATOM 1283 C CA . SER A 1 165 ? 1.786 6.932 17.610 1.00 35.56 165 SER A CA 1
ATOM 1284 C C . SER A 1 165 ? 1.027 8.261 17.508 1.00 35.56 165 SER A C 1
ATOM 1286 O O . SER A 1 165 ? 1.430 9.265 18.105 1.00 35.56 165 SER A O 1
ATOM 1288 N N . ARG A 1 166 ? -0.054 8.324 16.720 1.00 37.97 166 ARG A N 1
ATOM 1289 C CA . ARG A 1 166 ? -0.931 9.504 16.717 1.00 37.97 166 ARG A CA 1
ATOM 1290 C C . ARG A 1 166 ? -1.804 9.482 17.967 1.00 37.97 166 ARG A C 1
ATOM 1292 O O . ARG A 1 166 ? -2.930 9.008 17.957 1.00 37.97 166 ARG A O 1
ATOM 1299 N N . HIS A 1 167 ? -1.301 10.055 19.058 1.00 33.19 167 HIS A N 1
ATOM 1300 C CA . HIS A 1 167 ? -2.160 10.474 20.165 1.00 33.19 167 HIS A CA 1
ATOM 1301 C C . HIS A 1 167 ? -2.965 11.695 19.704 1.00 33.19 167 HIS A C 1
ATOM 1303 O O . HIS A 1 167 ? -2.534 12.838 19.845 1.00 33.19 167 HIS A O 1
ATOM 1309 N N . SER A 1 168 ? -4.123 11.457 19.085 1.00 30.62 168 SER A N 1
ATOM 1310 C CA . SER A 1 168 ? -5.090 12.518 18.814 1.00 30.62 168 SER A CA 1
ATOM 1311 C C . SER A 1 168 ? -5.788 12.893 20.123 1.00 30.62 168 SER A C 1
ATOM 1313 O O . SER A 1 168 ? -6.839 12.361 20.465 1.00 30.62 168 SER A O 1
ATOM 1315 N N . CYS A 1 169 ? -5.191 13.811 20.883 1.00 26.36 169 CYS A N 1
ATOM 1316 C CA . CYS A 1 169 ? -5.936 14.592 21.867 1.00 26.36 169 CYS A CA 1
ATOM 1317 C C . CYS A 1 169 ? -6.731 15.653 21.102 1.00 26.36 169 CYS A C 1
ATOM 1319 O O . CYS A 1 169 ? -6.210 16.725 20.797 1.00 26.36 169 CYS A O 1
ATOM 1321 N N . SER A 1 170 ? -7.984 15.352 20.766 1.00 28.69 170 SER A N 1
ATOM 1322 C CA . SER A 1 170 ? -8.948 16.383 20.387 1.00 28.69 170 SER A CA 1
ATOM 1323 C C . SER A 1 170 ? -9.843 16.673 21.593 1.00 28.69 170 SER A C 1
ATOM 1325 O O . SER A 1 170 ? -10.530 15.761 22.057 1.00 28.69 170 SER A O 1
ATOM 1327 N N . PRO A 1 171 ? -9.845 17.902 22.139 1.00 30.86 171 PRO A N 1
ATOM 1328 C CA . PRO A 1 171 ? -10.891 18.313 23.052 1.00 30.86 171 PRO A CA 1
ATOM 1329 C C . PRO A 1 171 ? -12.140 18.583 22.210 1.00 30.86 171 PRO A C 1
ATOM 1331 O O . PRO A 1 171 ? -12.201 19.560 21.463 1.00 30.86 171 PRO A O 1
ATOM 1334 N N . ALA A 1 172 ? -13.133 17.704 22.306 1.00 29.58 172 ALA A N 1
ATOM 1335 C CA . ALA A 1 172 ? -14.481 18.053 21.889 1.00 29.58 172 ALA A CA 1
ATOM 1336 C C . ALA A 1 172 ? -15.056 18.996 22.958 1.00 29.58 172 ALA A C 1
ATOM 1338 O O . ALA A 1 172 ? -15.508 18.554 24.012 1.00 29.58 172 ALA A O 1
ATOM 1339 N N . THR A 1 173 ? -14.949 20.302 22.718 1.00 35.09 173 THR A N 1
ATOM 1340 C CA . THR A 1 173 ? -15.657 21.325 23.496 1.00 35.09 173 THR A CA 1
ATOM 1341 C C . THR A 1 173 ? -17.105 21.394 23.008 1.00 35.09 173 THR A C 1
ATOM 1343 O O . THR A 1 173 ? -17.334 21.441 21.798 1.00 35.09 173 THR A O 1
ATOM 1346 N N . ILE A 1 174 ? -18.043 21.375 23.961 1.00 37.97 174 ILE A N 1
ATOM 1347 C CA . ILE A 1 174 ? -19.477 21.683 23.797 1.00 37.97 174 ILE A CA 1
ATOM 1348 C C . ILE A 1 174 ? -19.651 23.152 23.405 1.00 37.97 174 ILE A C 1
ATOM 1350 O O . ILE A 1 174 ? -18.975 24.000 24.033 1.00 37.97 174 ILE A O 1
#

Organism: Klebsiella pneumoniae (NCBI:txid573)

Secondary structure (DSSP, 8-state):
-EEEEEEEE--TTEEEE--GGGHHHHSSPPPEEEE--EESS--EEEEEEEEEEEEEEEETTEEEEEEEEEEEEEEEPPPEEEEETTEEEEEEEEEEEEEEEEEEEEEEEEEETTEEEEEEEEEEEEEEEEEEEEB-HHHHHHTTTSEEPBPSSPPEEEEEEE------------

Radius of gyration: 24.45 Å; chains: 1; bounding box: 54×32×64 Å

pLDDT: mean 75.8, std 16.05, range [26.36, 95.88]

Foldseek 3Di:
DDKDKDKFFDPQQKAWFCDQLSCVQQPVDDIDIDGQFAAPFTFIKTKIKDKDWDWDPCPVQKTKIKMKMKMKMKGKAHWDFDDDPSHGPFIKIKIKIKIKIKMKMKIWHDPDVPDIDIDIDIAMWMWMKMKMFTFDSVVCNRRSNRHTDTDPDDIDMDTDTDRPPPPPPDPPDD